Protein AF-A0A2N3EEI7-F1 (afdb_monomer_lite)

pLDDT: mean 87.95, std 13.48, range [46.66, 98.69]

Secondary structure (DSSP, 8-state):
-EEEEEEEEEEETTEEEEEEEE----S---SSPPPPPP--HHHHHHHHHHHTT--SPP------

Foldseek 3Di:
DWDDKDFQPDDDPNGGDIDTDDDDDPDDDDPDDDDDDDDDPVVVVQVVCVVVVNHDPPPPDPDD

Radius of gyration: 20.51 Å; chains: 1; bounding box: 42×22×60 Å

Structure (mmCIF, N/CA/C/O backbone):
data_AF-A0A2N3EEI7-F1
#
_entry.id   AF-A0A2N3EEI7-F1
#
loop_
_atom_site.group_PDB
_atom_site.id
_atom_site.type_symbol
_atom_site.label_atom_id
_atom_site.label_alt_id
_atom_site.label_comp_id
_atom_site.label_asym_id
_atom_site.label_entity_id
_atom_site.label_seq_id
_atom_site.pdbx_PDB_ins_code
_atom_site.Cartn_x
_atom_site.Cartn_y
_atom_site.Cartn_z
_atom_site.occupancy
_atom_site.B_iso_or_equiv
_atom_site.auth_seq_id
_atom_site.auth_comp_id
_atom_site.auth_asym_id
_atom_site.auth_atom_id
_atom_site.pdbx_PDB_model_num
ATOM 1 N N . LYS A 1 1 ? 4.857 -8.715 2.368 1.00 92.75 1 LYS A N 1
ATOM 2 C CA . LYS A 1 1 ? 5.183 -8.922 3.803 1.00 92.75 1 LYS A CA 1
ATOM 3 C C . LYS A 1 1 ? 4.435 -7.896 4.658 1.00 92.75 1 LYS A C 1
ATOM 5 O O . LYS A 1 1 ? 4.314 -6.770 4.186 1.00 92.75 1 LYS A O 1
ATOM 10 N N . PRO A 1 2 ? 3.898 -8.249 5.840 1.00 95.81 2 PRO A N 1
ATOM 11 C CA . PRO A 1 2 ? 3.389 -7.250 6.785 1.00 95.81 2 PRO A CA 1
ATOM 12 C C . PRO A 1 2 ? 4.554 -6.369 7.270 1.00 95.81 2 PRO A C 1
ATOM 14 O O . PRO A 1 2 ? 5.636 -6.893 7.528 1.00 95.81 2 PRO A O 1
ATOM 17 N N . ILE A 1 3 ? 4.358 -5.050 7.330 1.00 97.50 3 ILE A N 1
ATOM 18 C CA . ILE A 1 3 ? 5.384 -4.068 7.735 1.00 97.50 3 ILE A CA 1
ATOM 19 C C . ILE A 1 3 ? 5.036 -3.423 9.081 1.00 97.50 3 ILE A C 1
ATOM 21 O O . ILE A 1 3 ? 5.931 -3.118 9.863 1.00 97.50 3 ILE A O 1
ATOM 25 N N . GLY A 1 4 ? 3.752 -3.231 9.374 1.00 98.06 4 GLY A N 1
ATOM 26 C CA . GLY A 1 4 ? 3.326 -2.611 10.623 1.00 98.06 4 GLY A CA 1
ATOM 27 C C . GLY A 1 4 ? 1.814 -2.566 10.766 1.00 98.06 4 GLY A C 1
ATOM 28 O O . GLY A 1 4 ? 1.083 -2.865 9.821 1.00 98.06 4 GLY A O 1
ATOM 29 N N . VAL A 1 5 ? 1.361 -2.192 11.960 1.00 98.31 5 VAL A N 1
ATOM 30 C CA . VAL A 1 5 ? -0.049 -1.964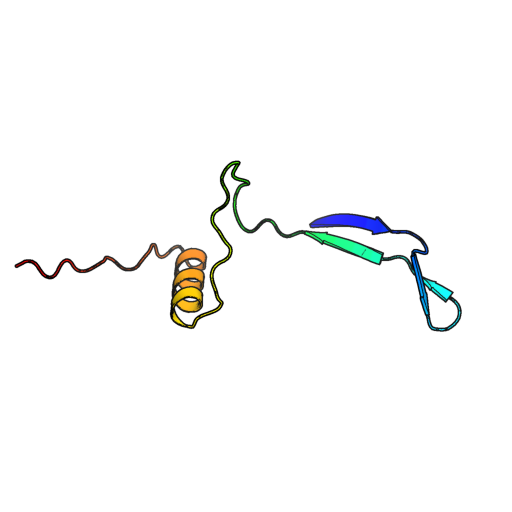 12.280 1.00 98.31 5 VAL A CA 1
ATOM 31 C C . VAL A 1 5 ? -0.154 -0.646 13.032 1.00 98.31 5 VAL A C 1
ATOM 33 O O . VAL A 1 5 ? 0.584 -0.421 13.990 1.00 98.31 5 VAL A O 1
ATOM 36 N N . TYR A 1 6 ? -1.052 0.228 12.590 1.00 98.31 6 TYR A N 1
ATOM 37 C CA . TYR A 1 6 ? -1.452 1.412 13.343 1.00 98.31 6 TYR A CA 1
ATOM 38 C C . TYR A 1 6 ? -2.702 1.061 14.137 1.00 98.31 6 TYR A C 1
ATOM 40 O O . TYR A 1 6 ? -3.759 0.830 13.548 1.00 98.31 6 TYR A O 1
ATOM 48 N N . GLY A 1 7 ? -2.539 0.961 15.457 1.00 98.25 7 GLY A N 1
ATOM 49 C CA . GLY A 1 7 ? -3.601 0.558 16.370 1.00 98.25 7 GLY A CA 1
ATOM 50 C C . GLY A 1 7 ? -4.650 1.649 16.547 1.00 98.25 7 GLY A C 1
ATOM 51 O O . GLY A 1 7 ? -4.283 2.819 16.667 1.00 98.25 7 GLY A O 1
ATOM 52 N N . GLU A 1 8 ? -5.926 1.261 16.541 1.00 98.19 8 GLU A N 1
ATOM 53 C CA . GLU A 1 8 ? -7.084 2.130 16.809 1.00 98.19 8 GLU A CA 1
ATOM 54 C C . GLU A 1 8 ? -7.048 3.478 16.059 1.00 98.19 8 GLU A C 1
ATOM 56 O O . GLU A 1 8 ? -7.461 4.516 16.568 1.00 98.19 8 GLU A O 1
ATOM 61 N N . VAL A 1 9 ? -6.537 3.493 14.826 1.00 98.31 9 VAL A N 1
ATOM 62 C CA . VAL A 1 9 ? -6.247 4.745 14.105 1.00 98.31 9 VAL A CA 1
ATOM 63 C C . VAL A 1 9 ? -7.472 5.321 13.387 1.00 98.31 9 VAL A C 1
ATOM 65 O O . VAL A 1 9 ? -7.508 6.509 13.069 1.00 98.31 9 VAL A O 1
AT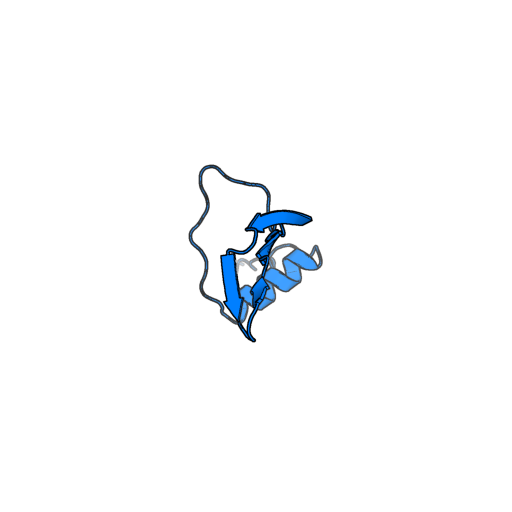OM 68 N N . GLY A 1 10 ? -8.488 4.49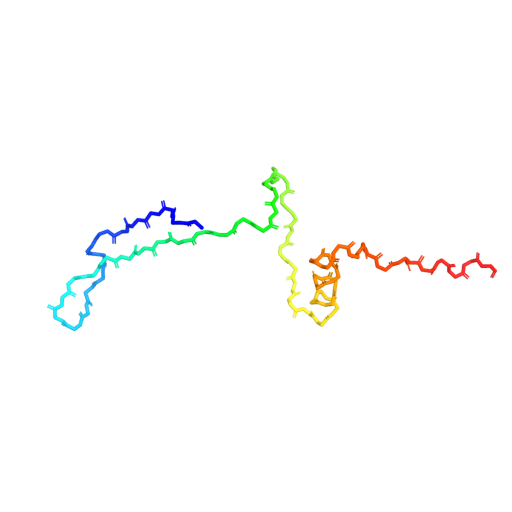5 13.115 1.00 98.38 10 GLY A N 1
ATOM 69 C CA . GLY A 1 10 ? -9.696 4.913 12.400 1.00 98.38 10 GLY A CA 1
ATOM 70 C C . GLY A 1 10 ? -10.983 4.517 13.116 1.00 98.38 10 GLY A C 1
ATOM 71 O O . GLY A 1 10 ? -11.159 3.354 13.459 1.00 98.38 10 GLY A O 1
ATOM 72 N N . PHE A 1 11 ? -11.916 5.461 13.280 1.00 98.31 11 PHE A N 1
ATOM 73 C CA . PHE A 1 11 ? -13.245 5.194 13.841 1.00 98.31 11 PHE A CA 1
ATOM 74 C C . PHE A 1 11 ? -14.299 5.023 12.738 1.00 98.31 11 PHE A C 1
ATOM 76 O O . PHE A 1 11 ? -14.529 5.934 11.937 1.00 98.31 11 PHE A O 1
ATOM 83 N N . LYS A 1 12 ? -14.968 3.865 12.688 1.00 98.62 12 LYS A N 1
ATOM 84 C CA . LYS A 1 12 ? -16.057 3.578 11.737 1.00 98.62 12 LYS A CA 1
ATOM 85 C C . LYS A 1 12 ? -16.995 2.499 12.284 1.00 98.62 12 LYS A C 1
ATOM 87 O O . LYS A 1 12 ? -16.553 1.570 12.949 1.00 98.62 12 LYS A O 1
ATOM 92 N N . PHE A 1 13 ? -18.293 2.611 11.986 1.00 98.31 13 PHE A N 1
ATOM 93 C CA . PHE A 1 13 ? -19.336 1.684 12.465 1.00 98.31 13 PHE A CA 1
ATOM 94 C C . PHE A 1 13 ? -19.354 1.508 13.994 1.00 98.31 13 PHE A C 1
ATOM 96 O O . PHE A 1 13 ? -19.574 0.414 14.499 1.00 98.31 13 PHE A O 1
ATOM 103 N N . GLY A 1 14 ? -19.122 2.599 14.729 1.00 98.56 14 GLY A N 1
ATOM 104 C CA . GLY A 1 14 ? -19.179 2.590 16.191 1.00 98.56 14 GLY A CA 1
ATOM 105 C C . GLY A 1 14 ? -17.961 1.970 16.881 1.00 98.56 14 GLY A C 1
ATOM 106 O O . GLY A 1 14 ? -18.025 1.747 18.084 1.00 98.56 14 GLY A O 1
ATOM 107 N N . ALA A 1 15 ? -16.871 1.697 16.157 1.00 98.69 15 ALA A N 1
ATOM 108 C CA . ALA A 1 15 ? -15.660 1.100 16.711 1.00 98.69 15 ALA A CA 1
ATOM 109 C C . ALA A 1 15 ? -14.388 1.749 16.153 1.00 98.69 15 ALA A C 1
ATOM 111 O O . ALA A 1 15 ? -14.385 2.279 15.037 1.00 98.69 15 ALA A O 1
ATOM 112 N N . TRP A 1 16 ? -13.311 1.675 16.933 1.00 98.69 16 TRP A N 1
ATOM 113 C CA . TRP A 1 16 ? -11.950 1.935 16.477 1.00 98.69 16 TRP A CA 1
ATOM 114 C C . TRP A 1 16 ? -11.390 0.700 15.768 1.00 98.69 16 TRP A C 1
ATOM 116 O O . TRP A 1 16 ? -11.701 -0.429 16.145 1.00 98.69 16 TRP A O 1
ATOM 126 N N . HIS A 1 17 ? -10.591 0.917 14.725 1.00 98.69 17 HIS A N 1
ATOM 127 C CA . HIS A 1 17 ? -10.028 -0.139 13.887 1.00 98.69 17 HIS A CA 1
ATOM 128 C C . HIS A 1 17 ? -8.522 0.020 13.754 1.00 98.69 17 HIS A C 1
ATOM 130 O O . HIS A 1 17 ? -8.013 1.125 13.536 1.00 98.69 17 HIS A O 1
ATOM 136 N N . ASP A 1 18 ? -7.843 -1.117 13.796 1.00 98.69 18 ASP A N 1
ATOM 137 C CA . ASP A 1 18 ? -6.438 -1.230 13.443 1.00 98.69 18 ASP A CA 1
ATOM 138 C C . ASP A 1 18 ? -6.268 -1.199 11.922 1.00 98.69 18 ASP A C 1
ATOM 140 O O . ASP A 1 18 ? -7.067 -1.766 11.170 1.00 98.69 18 ASP A O 1
ATOM 144 N N . VAL A 1 19 ? -5.187 -0.579 11.455 1.00 98.44 19 VAL A N 1
ATOM 145 C CA . VAL A 1 19 ? -4.830 -0.549 10.033 1.00 98.44 19 VAL A CA 1
ATOM 146 C C . VAL A 1 19 ? -3.461 -1.179 9.838 1.00 98.44 19 VAL A C 1
ATOM 148 O O . VAL A 1 19 ? -2.434 -0.622 10.226 1.00 98.44 19 VAL A O 1
ATOM 151 N N . GLY A 1 20 ? -3.449 -2.354 9.212 1.00 98.12 20 GLY A N 1
ATOM 152 C CA . GLY A 1 20 ? -2.221 -3.022 8.798 1.00 98.12 20 GLY A CA 1
ATOM 153 C C . GLY A 1 20 ? -1.640 -2.432 7.512 1.00 98.12 20 GLY A C 1
ATOM 154 O O . GLY A 1 20 ? -2.369 -2.025 6.608 1.00 98.12 20 GLY A O 1
ATOM 155 N N . TRP A 1 21 ? -0.315 -2.438 7.417 1.00 98.12 21 TRP A N 1
ATOM 156 C CA . TRP A 1 21 ? 0.449 -2.049 6.235 1.00 98.12 21 TRP A CA 1
ATOM 157 C C . TRP A 1 21 ? 1.232 -3.249 5.704 1.00 98.12 21 TRP A C 1
ATOM 159 O O . TRP A 1 21 ? 1.957 -3.911 6.451 1.00 98.12 21 TRP A O 1
ATOM 169 N N . TRP A 1 22 ? 1.122 -3.513 4.400 1.00 97.81 22 TRP A N 1
ATOM 170 C CA . TRP A 1 22 ? 1.855 -4.573 3.705 1.00 97.81 22 TRP A CA 1
ATOM 171 C C . TRP A 1 22 ? 2.729 -3.986 2.606 1.00 97.81 22 TRP A C 1
ATOM 173 O O . TRP A 1 22 ? 2.324 -3.066 1.905 1.00 97.81 22 TRP A O 1
ATOM 183 N N . GLY A 1 23 ? 3.916 -4.560 2.437 1.00 96.50 23 GLY A N 1
ATOM 184 C CA . GLY A 1 23 ? 4.847 -4.188 1.378 1.00 96.50 23 GLY A CA 1
ATOM 185 C C . GLY A 1 23 ? 5.163 -5.331 0.438 1.00 96.50 23 GLY A C 1
ATOM 186 O O . GLY A 1 23 ? 5.183 -6.503 0.835 1.00 96.50 23 GLY A O 1
ATOM 187 N N . LEU A 1 24 ? 5.465 -4.955 -0.796 1.00 93.69 24 LEU A N 1
ATOM 188 C CA . LEU A 1 24 ? 5.995 -5.810 -1.844 1.00 93.69 24 LEU A CA 1
ATOM 189 C C . LEU A 1 24 ? 7.198 -5.089 -2.454 1.00 93.69 24 LEU A C 1
ATOM 191 O O . LEU A 1 24 ? 7.054 -3.988 -2.976 1.00 93.69 24 LEU A O 1
ATOM 195 N N . ASP A 1 25 ? 8.370 -5.710 -2.367 1.00 90.62 25 ASP A N 1
ATO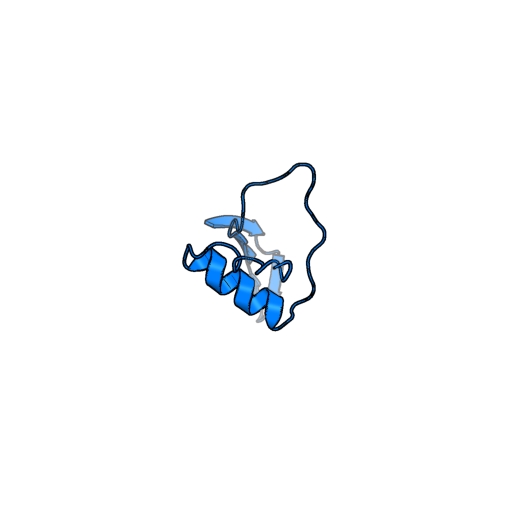M 196 C CA . ASP A 1 25 ? 9.588 -5.170 -2.964 1.00 90.62 25 ASP A CA 1
ATOM 197 C C . ASP A 1 25 ? 9.573 -5.508 -4.466 1.00 90.62 25 ASP A C 1
ATOM 199 O O . ASP A 1 25 ? 9.507 -6.681 -4.834 1.00 90.62 25 ASP A O 1
ATOM 203 N N . LEU A 1 26 ? 9.578 -4.492 -5.336 1.00 85.50 26 LEU A N 1
ATOM 204 C CA . LEU A 1 26 ? 9.500 -4.673 -6.797 1.00 85.50 26 LEU A CA 1
ATOM 205 C C . LEU A 1 26 ? 10.878 -4.827 -7.455 1.00 85.50 26 LEU A C 1
ATOM 207 O O . LEU A 1 26 ? 11.006 -5.448 -8.506 1.00 85.50 26 LEU A O 1
ATOM 211 N N . ALA A 1 27 ? 11.900 -4.244 -6.835 1.00 84.50 27 ALA A N 1
ATOM 212 C CA . ALA A 1 27 ? 13.292 -4.271 -7.258 1.00 84.50 27 ALA A CA 1
ATOM 213 C C . ALA A 1 27 ? 14.193 -4.033 -6.030 1.00 84.50 27 ALA A C 1
ATOM 215 O O . ALA A 1 27 ? 13.705 -3.546 -5.003 1.00 84.50 27 ALA A O 1
ATOM 216 N N . PRO A 1 28 ? 15.499 -4.350 -6.107 1.00 89.06 28 PRO A N 1
ATOM 217 C CA . PRO A 1 28 ? 16.457 -3.934 -5.091 1.00 89.06 28 PRO A CA 1
ATOM 218 C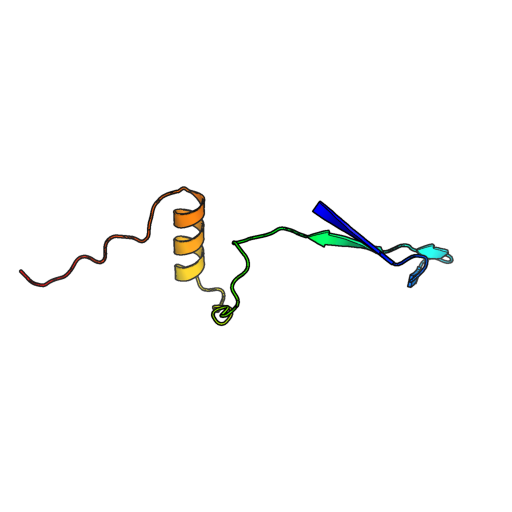 C . PRO A 1 28 ? 16.443 -2.414 -4.900 1.00 89.06 28 PRO A C 1
ATOM 220 O O . PRO A 1 28 ? 16.297 -1.659 -5.860 1.00 89.06 28 PRO A O 1
ATOM 223 N N . SER A 1 29 ? 16.620 -1.968 -3.657 1.00 88.94 29 SER A N 1
ATOM 224 C CA . SER A 1 29 ? 16.720 -0.540 -3.353 1.00 88.94 29 SER A CA 1
ATOM 225 C C . SER A 1 29 ? 17.963 0.073 -4.010 1.00 88.94 29 SER A C 1
ATOM 227 O O . SER A 1 29 ? 19.047 -0.509 -3.943 1.00 88.94 29 SER A O 1
ATOM 229 N N . SER A 1 30 ? 17.803 1.252 -4.615 1.00 92.06 30 SER A N 1
ATOM 230 C CA . SER A 1 30 ? 18.878 2.054 -5.213 1.00 92.06 30 SER A CA 1
ATOM 231 C C . SER A 1 30 ? 18.991 3.394 -4.486 1.00 92.06 30 SER A C 1
ATOM 233 O O . SER A 1 30 ? 17.976 3.973 -4.103 1.00 92.06 30 SER A O 1
ATOM 235 N N . GLN A 1 31 ? 20.218 3.900 -4.318 1.00 93.50 31 GLN A N 1
ATOM 236 C CA . GLN A 1 31 ? 20.459 5.266 -3.820 1.00 93.50 31 GLN A CA 1
ATOM 237 C C . GLN A 1 31 ? 20.074 6.332 -4.856 1.00 93.50 31 GLN A C 1
ATOM 239 O O . GLN A 1 31 ? 19.758 7.461 -4.497 1.00 93.50 31 GLN A O 1
ATOM 244 N N . GLU A 1 32 ? 20.057 5.948 -6.131 1.00 93.81 32 GLU A N 1
ATOM 245 C CA . GLU A 1 32 ? 19.640 6.782 -7.253 1.00 93.81 32 GLU A CA 1
ATOM 246 C C . GLU A 1 32 ? 18.449 6.093 -7.933 1.00 93.81 32 GLU A C 1
ATOM 248 O O . GLU A 1 32 ? 18.627 5.338 -8.896 1.00 93.81 32 GLU A O 1
ATOM 253 N N . PRO A 1 33 ? 17.229 6.219 -7.381 1.00 90.44 33 PRO A N 1
ATOM 254 C CA . PRO A 1 33 ? 16.041 5.720 -8.051 1.00 90.44 33 PRO A CA 1
ATOM 255 C C . PRO A 1 33 ? 15.770 6.568 -9.299 1.00 90.44 33 PRO A C 1
ATOM 257 O O . PRO A 1 33 ? 15.850 7.793 -9.258 1.00 90.44 33 PRO A O 1
ATOM 260 N N . GLY A 1 34 ? 15.431 5.913 -10.409 1.00 88.62 34 GLY A N 1
ATOM 261 C CA . GLY A 1 34 ? 14.873 6.614 -11.562 1.00 88.62 34 GLY A CA 1
ATOM 262 C C . GLY A 1 34 ? 13.471 7.142 -11.257 1.00 88.62 34 GLY A C 1
ATOM 263 O O . GLY A 1 34 ? 12.781 6.625 -10.373 1.00 88.62 34 GLY A O 1
ATOM 264 N N . ASP A 1 35 ? 13.037 8.143 -12.017 1.00 92.31 35 ASP A N 1
ATOM 265 C CA . ASP A 1 35 ? 11.678 8.663 -11.902 1.00 92.31 35 ASP A CA 1
ATOM 266 C C . ASP A 1 35 ? 10.633 7.578 -12.228 1.00 92.31 35 ASP A C 1
ATOM 268 O O . ASP A 1 35 ? 10.848 6.751 -13.125 1.00 92.31 35 ASP A O 1
ATOM 272 N N . PRO A 1 36 ? 9.471 7.578 -11.547 1.00 91.06 36 PRO A N 1
ATOM 273 C CA . PRO A 1 36 ? 8.355 6.729 -11.929 1.00 91.06 36 PRO A CA 1
ATOM 274 C C . PRO A 1 36 ? 7.948 6.994 -13.379 1.00 91.06 36 PRO A C 1
ATOM 276 O O . PRO A 1 36 ? 7.724 8.135 -13.787 1.00 91.06 36 PRO A O 1
ATOM 279 N N . LEU A 1 37 ? 7.812 5.925 -14.156 1.00 90.12 37 LEU A N 1
ATOM 280 C CA . LEU A 1 37 ? 7.388 6.033 -15.544 1.00 90.12 37 LEU A CA 1
ATOM 281 C C . LEU A 1 37 ? 5.853 6.120 -15.644 1.00 90.12 37 LEU A C 1
ATOM 283 O O . LEU A 1 37 ? 5.151 5.450 -14.878 1.00 90.12 37 LEU A O 1
ATOM 287 N N . PRO A 1 38 ? 5.302 6.884 -16.607 1.00 94.56 38 PRO A N 1
ATOM 288 C CA . PRO A 1 38 ? 3.870 6.879 -16.889 1.00 94.56 38 PRO A CA 1
ATOM 289 C C . PRO A 1 38 ? 3.361 5.481 -17.253 1.00 94.56 38 PRO A C 1
ATOM 291 O O . PRO A 1 38 ? 4.049 4.708 -17.911 1.00 94.56 38 PRO A O 1
ATOM 294 N N . PHE A 1 39 ? 2.122 5.156 -16.893 1.00 94.12 39 PHE A N 1
ATOM 295 C CA . PHE A 1 39 ? 1.549 3.855 -17.236 1.00 94.12 39 PHE A CA 1
ATOM 296 C C . PHE A 1 39 ? 1.056 3.828 -18.693 1.00 94.12 39 PHE A C 1
ATOM 298 O O . PHE A 1 39 ? -0.078 4.209 -18.982 1.00 94.12 39 PHE A O 1
ATOM 305 N N . THR A 1 40 ? 1.916 3.390 -19.618 1.00 97.06 40 THR A N 1
ATOM 306 C CA . THR A 1 40 ? 1.604 3.239 -21.051 1.00 97.06 40 THR A CA 1
ATOM 307 C C . THR A 1 40 ? 1.529 1.769 -21.468 1.00 97.06 40 THR A C 1
ATOM 309 O O . THR A 1 40 ? 2.001 0.877 -20.761 1.00 97.06 40 THR A O 1
ATOM 312 N N . ALA A 1 41 ? 0.949 1.505 -22.644 1.00 95.81 41 ALA A N 1
ATOM 313 C CA . ALA A 1 41 ? 0.875 0.153 -23.196 1.00 95.81 41 ALA A CA 1
ATOM 314 C C . ALA A 1 41 ? 2.272 -0.462 -23.404 1.00 95.81 41 ALA A C 1
ATOM 316 O O . ALA A 1 41 ? 2.489 -1.617 -23.043 1.00 95.81 41 ALA A O 1
ATOM 317 N N . ASP A 1 42 ? 3.225 0.330 -23.901 1.00 95.19 42 ASP A N 1
ATOM 318 C CA . ASP A 1 42 ? 4.603 -0.110 -24.140 1.00 95.19 42 ASP A CA 1
ATOM 319 C C . ASP A 1 42 ? 5.325 -0.466 -22.835 1.00 95.19 42 ASP A C 1
ATOM 321 O O . ASP A 1 42 ? 6.005 -1.490 -22.752 1.00 95.19 42 ASP A O 1
ATOM 325 N N . ILE A 1 43 ? 5.133 0.336 -21.781 1.00 93.12 43 ILE A N 1
ATOM 326 C CA . ILE A 1 43 ? 5.706 0.061 -20.455 1.00 93.12 43 ILE A CA 1
ATOM 327 C C . ILE A 1 43 ? 5.092 -1.201 -19.848 1.00 93.12 43 ILE A C 1
ATOM 329 O O . ILE A 1 43 ? 5.808 -2.007 -19.252 1.00 93.12 43 ILE A O 1
ATOM 333 N N . LEU A 1 44 ? 3.787 -1.418 -20.030 1.00 91.94 44 LEU A N 1
ATOM 334 C CA . LEU A 1 44 ? 3.129 -2.640 -19.575 1.00 91.94 44 LEU A CA 1
ATOM 335 C C . LEU A 1 44 ? 3.643 -3.883 -20.320 1.00 91.94 44 LEU A C 1
ATOM 337 O O . LEU A 1 44 ? 3.845 -4.922 -19.688 1.00 91.94 44 LEU A O 1
ATOM 341 N N . ASP A 1 45 ? 3.859 -3.799 -21.636 1.00 93.69 45 ASP A N 1
ATOM 342 C CA . ASP A 1 45 ? 4.451 -4.898 -22.413 1.00 93.69 45 ASP A CA 1
ATOM 343 C C . ASP A 1 45 ? 5.880 -5.195 -21.945 1.00 93.69 45 ASP A C 1
ATOM 345 O O . ASP A 1 45 ? 6.218 -6.344 -21.653 1.00 93.69 45 ASP A O 1
ATOM 349 N N . HIS A 1 46 ? 6.693 -4.151 -21.772 1.00 87.38 46 HIS A N 1
ATOM 350 C CA . HIS A 1 46 ? 8.048 -4.279 -21.246 1.00 87.38 46 HIS A CA 1
ATOM 351 C C . HIS A 1 46 ? 8.068 -4.951 -19.863 1.00 87.38 46 HIS A C 1
ATOM 353 O O . HIS A 1 46 ? 8.799 -5.922 -19.658 1.00 87.38 46 HIS A O 1
ATOM 359 N N . ALA A 1 47 ? 7.216 -4.504 -18.935 1.00 87.19 47 ALA A N 1
ATOM 360 C CA . ALA A 1 47 ? 7.122 -5.075 -17.593 1.00 87.19 47 ALA A CA 1
ATOM 361 C C . ALA A 1 47 ? 6.729 -6.562 -17.616 1.00 87.19 47 ALA A C 1
ATOM 363 O O . ALA A 1 47 ? 7.319 -7.370 -16.897 1.00 87.19 47 ALA A O 1
ATOM 364 N N . LYS A 1 48 ? 5.775 -6.951 -18.475 1.00 89.44 48 LYS A N 1
ATOM 365 C CA . LYS A 1 48 ? 5.375 -8.359 -18.649 1.00 89.44 48 LYS A CA 1
ATOM 366 C C . LYS A 1 48 ? 6.523 -9.224 -19.166 1.00 89.44 48 LYS A C 1
ATOM 368 O O . LYS A 1 48 ? 6.678 -10.351 -18.702 1.00 89.44 48 LYS A O 1
ATOM 373 N N . ARG A 1 49 ? 7.337 -8.709 -20.093 1.00 87.75 49 ARG A N 1
ATOM 374 C CA . ARG A 1 49 ? 8.514 -9.425 -20.614 1.00 87.75 49 ARG A CA 1
ATOM 375 C C . ARG A 1 49 ? 9.561 -9.649 -19.531 1.00 87.75 49 ARG A C 1
ATOM 377 O O . ARG A 1 49 ? 9.980 -10.788 -19.340 1.00 87.75 49 ARG A O 1
ATOM 384 N N . VAL A 1 50 ? 9.900 -8.602 -18.775 1.00 85.00 50 VAL A N 1
ATOM 385 C CA . VAL A 1 50 ? 10.850 -8.695 -17.654 1.00 85.00 50 VAL A CA 1
ATOM 386 C C . VAL A 1 50 ? 10.361 -9.701 -16.611 1.00 85.00 50 VAL A C 1
ATOM 388 O O . VAL A 1 50 ? 11.128 -10.568 -16.197 1.00 85.00 50 VAL A O 1
ATOM 391 N N . ALA A 1 51 ? 9.076 -9.657 -16.246 1.00 83.50 51 ALA A N 1
ATOM 392 C CA . ALA A 1 51 ? 8.478 -10.626 -15.327 1.00 83.50 51 ALA A CA 1
ATOM 393 C C . ALA A 1 51 ? 8.524 -12.071 -15.864 1.00 83.50 51 ALA A C 1
ATOM 395 O O . ALA A 1 51 ? 8.657 -13.012 -15.087 1.00 83.50 51 ALA A O 1
ATOM 396 N N . ALA A 1 52 ? 8.452 -12.250 -17.186 1.00 86.12 52 ALA A N 1
ATOM 397 C CA . ALA A 1 52 ? 8.597 -13.542 -17.855 1.00 86.12 52 ALA A CA 1
ATOM 398 C C . ALA A 1 52 ? 10.066 -13.981 -18.061 1.00 86.12 52 ALA A C 1
ATOM 400 O O . ALA A 1 52 ? 10.303 -15.029 -18.659 1.00 86.12 52 ALA A O 1
ATOM 401 N N . GLY A 1 53 ? 11.054 -13.197 -17.609 1.00 83.75 53 GLY A N 1
ATOM 402 C CA . GLY A 1 53 ? 12.484 -13.469 -17.817 1.00 83.75 53 GLY A CA 1
ATOM 403 C C . GLY A 1 53 ? 12.967 -13.233 -19.253 1.00 83.75 53 GLY A C 1
ATOM 404 O O . GLY A 1 53 ? 14.093 -13.585 -19.600 1.00 83.75 53 GLY A O 1
ATOM 405 N N . LEU A 1 54 ? 12.128 -12.632 -20.096 1.00 73.56 54 LEU A N 1
ATOM 406 C CA . LEU A 1 54 ? 12.475 -12.230 -21.449 1.00 73.56 54 LEU A CA 1
ATOM 407 C C . LEU A 1 54 ? 13.053 -10.817 -21.342 1.00 73.56 54 LEU A C 1
ATOM 409 O O . LEU A 1 54 ? 12.342 -9.881 -20.982 1.00 73.56 54 LEU A O 1
ATOM 413 N N . GLY A 1 55 ? 14.356 -10.667 -21.590 1.00 66.44 55 GLY A N 1
ATOM 414 C CA . GLY A 1 55 ? 15.017 -9.359 -21.593 1.00 66.44 55 GLY A CA 1
ATOM 415 C C . GLY A 1 55 ? 14.341 -8.348 -22.539 1.00 66.44 55 GLY A C 1
ATOM 416 O O . GLY A 1 55 ? 13.406 -8.696 -23.269 1.00 66.44 55 GLY A O 1
ATOM 417 N N . PRO A 1 56 ? 14.793 -7.080 -22.558 1.00 63.84 56 PRO A N 1
ATOM 418 C CA . PRO A 1 56 ? 14.253 -6.096 -23.492 1.00 63.84 56 PRO A CA 1
ATOM 419 C C . PRO A 1 56 ? 14.317 -6.639 -24.931 1.00 63.84 56 PRO A C 1
ATOM 421 O O . PRO A 1 56 ? 15.275 -7.346 -25.265 1.00 63.84 56 PRO A O 1
ATOM 424 N N . PRO A 1 57 ? 13.313 -6.351 -25.785 1.00 61.97 57 PRO A N 1
ATOM 425 C CA . PRO A 1 57 ? 13.382 -6.753 -27.182 1.00 61.97 57 PRO A CA 1
ATOM 426 C C . PRO A 1 57 ? 14.691 -6.224 -27.767 1.00 61.97 57 PRO A C 1
ATOM 428 O O . PRO A 1 57 ? 15.045 -5.065 -27.544 1.00 61.97 57 PRO A O 1
ATOM 431 N N . ALA A 1 58 ? 15.427 -7.084 -28.475 1.00 63.06 58 ALA A N 1
ATOM 432 C CA . ALA A 1 58 ? 16.624 -6.662 -29.181 1.00 63.06 58 ALA A CA 1
ATOM 433 C C . ALA A 1 58 ? 16.247 -5.464 -30.057 1.00 63.06 58 ALA A C 1
ATOM 435 O O . ALA A 1 58 ? 15.381 -5.578 -30.927 1.00 63.06 58 ALA A O 1
ATOM 436 N N . VAL A 1 59 ? 16.860 -4.307 -29.802 1.00 60.66 59 VAL A N 1
ATOM 437 C CA . VAL A 1 59 ? 16.737 -3.169 -30.706 1.00 60.66 59 VAL A CA 1
ATOM 438 C C . VAL A 1 59 ? 17.411 -3.613 -31.998 1.00 60.66 59 VAL A C 1
ATOM 440 O O . VAL A 1 59 ? 18.637 -3.694 -32.068 1.00 60.66 59 VAL A O 1
ATOM 443 N N . LEU A 1 60 ? 16.614 -3.987 -32.999 1.00 56.75 60 LEU A N 1
ATOM 444 C CA . LEU A 1 60 ? 17.111 -4.255 -34.342 1.00 56.75 60 LEU A CA 1
ATOM 445 C C . LEU A 1 60 ? 17.768 -2.964 -34.831 1.00 56.75 60 LEU A C 1
ATOM 447 O O . LEU A 1 60 ? 17.084 -1.981 -35.102 1.00 56.75 60 LEU A O 1
ATOM 451 N N . ASN A 1 61 ? 19.098 -2.945 -34.884 1.00 52.94 61 ASN A N 1
ATOM 452 C CA . ASN A 1 61 ? 19.840 -1.850 -35.489 1.00 52.94 61 ASN A CA 1
ATOM 453 C C . ASN A 1 61 ? 19.599 -1.905 -37.009 1.00 52.94 61 ASN A C 1
ATOM 455 O O . ASN A 1 61 ? 20.018 -2.879 -37.633 1.00 52.94 61 ASN A O 1
ATOM 459 N N . PRO A 1 62 ? 18.961 -0.897 -37.629 1.00 55.22 62 PRO A N 1
ATOM 460 C CA . PRO A 1 62 ? 18.630 -0.927 -39.052 1.00 55.22 62 PRO A CA 1
ATOM 461 C C . PRO A 1 62 ? 19.826 -0.593 -39.962 1.00 55.22 62 PRO A C 1
ATOM 463 O O . PRO A 1 62 ? 19.630 -0.258 -41.124 1.00 55.22 62 PRO A O 1
ATOM 466 N N . ARG A 1 63 ? 21.068 -0.641 -39.463 1.00 66.31 63 ARG A N 1
ATOM 467 C CA . ARG A 1 63 ? 22.270 -0.411 -40.278 1.00 66.31 63 ARG A CA 1
ATOM 468 C C . ARG A 1 63 ? 22.826 -1.731 -40.821 1.00 66.31 63 ARG A C 1
ATOM 470 O O . ARG A 1 63 ? 23.772 -2.285 -40.265 1.00 66.31 63 ARG A O 1
ATOM 477 N N . CYS A 1 64 ? 22.208 -2.194 -41.905 1.00 46.66 64 CYS A N 1
ATOM 478 C CA . CYS A 1 64 ? 22.844 -2.902 -43.019 1.00 46.66 64 CYS A CA 1
A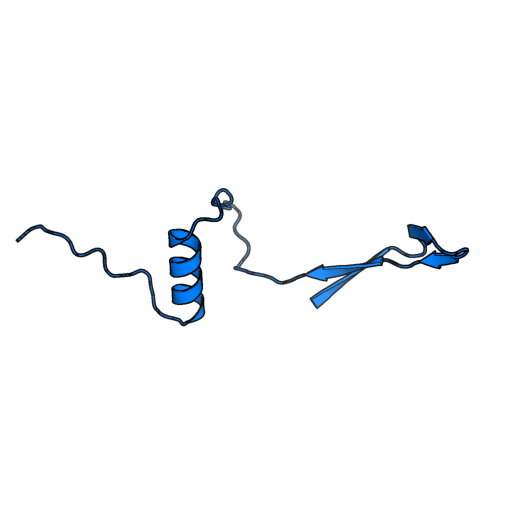TOM 479 C C . CYS A 1 64 ? 22.615 -2.058 -44.274 1.00 46.66 64 CYS A C 1
ATOM 481 O O . CYS A 1 64 ? 21.490 -1.524 -44.401 1.00 46.66 64 CYS A O 1
#

Sequence (64 aa):
KPIGVYGEVGFKFGAWHDVGWWGLDLAPSSQEPGDPLPFTADILDHAKRVAAGLGPPAVLNPRC